Protein AF-X1IAJ1-F1 (afdb_monomer_lite)

Sequence (69 aa):
RNVADLESIYTLNPLAARICELIDGKRKIKDIKNVILQEYEVNEEKAEKDLLEFLTQLEEIKAVAASNA

Organism: NCBI:txid412755

Radius of gyration: 12.34 Å; ch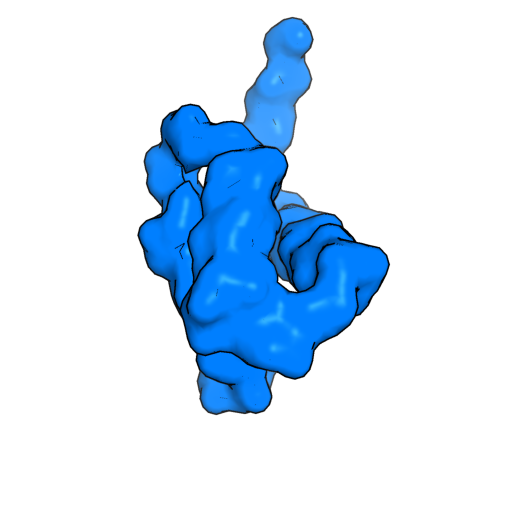ains: 1; bounding box: 27×24×33 Å

Foldseek 3Di:
DDPVVVVVVCPPDPLLVQLVVVPPVPDDPVVSLVVSVVVDVDDSVVSSVVSVVSVVVCVVVVVDDPPDD

Structure (mmCIF, N/CA/C/O backbone):
data_AF-X1IAJ1-F1
#
_entry.id   AF-X1IAJ1-F1
#
loop_
_atom_site.group_PDB
_atom_site.id
_atom_site.type_symbol
_atom_site.label_atom_id
_atom_site.label_alt_id
_atom_site.label_comp_id
_atom_site.label_asym_id
_atom_site.label_entity_id
_atom_site.label_seq_id
_atom_site.pdbx_PDB_ins_code
_atom_site.Cartn_x
_atom_site.Cartn_y
_atom_site.Cartn_z
_atom_site.occupancy
_atom_site.B_iso_or_equiv
_atom_site.auth_seq_id
_atom_site.auth_comp_id
_atom_site.auth_asym_id
_atom_site.auth_atom_id
_atom_site.pdbx_PDB_model_num
ATOM 1 N N . ARG A 1 1 ? 8.310 9.690 -23.531 1.00 44.44 1 ARG A N 1
ATOM 2 C CA . ARG A 1 1 ? 9.407 9.279 -22.616 1.00 44.44 1 ARG A CA 1
ATOM 3 C C . ARG A 1 1 ? 8.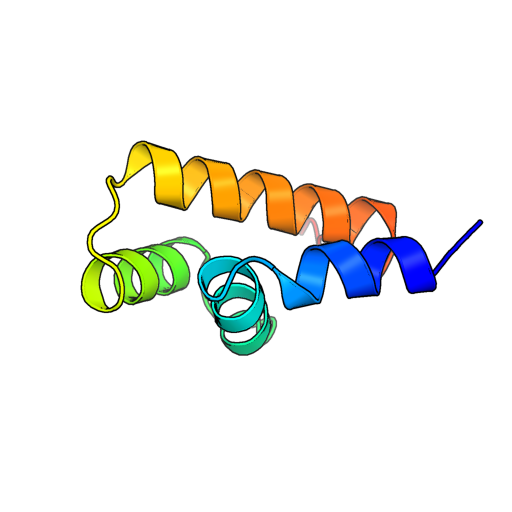853 8.175 -21.713 1.00 44.44 1 ARG A C 1
ATOM 5 O O . ARG A 1 1 ? 7.641 8.120 -21.573 1.00 44.44 1 ARG A O 1
ATOM 12 N N . ASN A 1 2 ? 9.703 7.238 -21.304 1.00 41.03 2 ASN A N 1
ATOM 13 C CA . ASN A 1 2 ? 9.448 5.793 -21.211 1.00 41.03 2 ASN A CA 1
ATOM 14 C C . ASN A 1 2 ? 8.417 5.324 -20.169 1.00 41.03 2 ASN A C 1
ATOM 16 O O . ASN A 1 2 ? 8.571 5.590 -18.986 1.00 41.03 2 ASN A O 1
ATOM 20 N N . VAL A 1 3 ? 7.474 4.475 -20.595 1.00 51.28 3 VAL A N 1
ATOM 21 C CA . VAL A 1 3 ? 6.693 3.597 -19.694 1.00 51.28 3 VAL A CA 1
ATOM 22 C C . VAL A 1 3 ? 7.592 2.495 -19.092 1.00 51.28 3 VAL A C 1
ATOM 24 O O . VAL A 1 3 ? 7.357 2.022 -17.989 1.00 51.28 3 VAL A O 1
ATOM 27 N N . ALA A 1 4 ? 8.687 2.153 -19.783 1.00 47.03 4 ALA A N 1
ATOM 28 C CA . ALA A 1 4 ? 9.675 1.160 -19.354 1.00 47.03 4 ALA A CA 1
ATOM 29 C C . ALA A 1 4 ? 10.534 1.590 -18.141 1.00 47.03 4 ALA A C 1
ATOM 31 O O . ALA A 1 4 ? 11.023 0.729 -17.411 1.00 47.03 4 ALA A O 1
ATOM 32 N N . ASP A 1 5 ? 10.694 2.899 -17.895 1.00 49.00 5 ASP A N 1
ATOM 33 C CA . ASP A 1 5 ? 11.388 3.388 -16.690 1.00 49.00 5 ASP A CA 1
ATOM 34 C C . ASP A 1 5 ? 10.494 3.243 -15.448 1.00 49.00 5 ASP A C 1
ATOM 36 O O . ASP A 1 5 ? 10.985 2.939 -14.364 1.00 49.00 5 ASP A O 1
ATOM 40 N N . LEU A 1 6 ? 9.171 3.368 -15.614 1.00 49.62 6 LEU A N 1
ATOM 41 C CA . LEU A 1 6 ? 8.210 3.084 -14.551 1.00 49.62 6 LEU A CA 1
ATOM 42 C C . LEU A 1 6 ? 8.199 1.598 -14.197 1.00 49.62 6 LEU A C 1
ATOM 44 O O . LEU A 1 6 ? 8.269 1.272 -13.017 1.00 49.62 6 LEU A O 1
ATOM 48 N N . GLU A 1 7 ? 8.187 0.689 -15.178 1.00 48.31 7 GLU A N 1
ATOM 49 C CA . GLU A 1 7 ? 8.242 -0.756 -14.893 1.00 48.31 7 GLU A CA 1
ATOM 50 C C . GLU A 1 7 ? 9.506 -1.182 -14.128 1.00 48.31 7 GLU A C 1
ATOM 52 O O . GLU A 1 7 ? 9.429 -2.083 -13.293 1.00 48.31 7 GLU A O 1
ATOM 57 N N . SER A 1 8 ? 10.639 -0.497 -14.329 1.00 45.31 8 SER A N 1
ATOM 58 C CA . SER A 1 8 ? 11.872 -0.738 -13.557 1.00 45.31 8 SER A CA 1
ATOM 59 C C . SER A 1 8 ? 11.799 -0.229 -12.109 1.00 45.31 8 SER A C 1
ATOM 61 O O . SER A 1 8 ? 12.487 -0.760 -11.240 1.00 45.31 8 SER A O 1
ATOM 63 N N . ILE A 1 9 ? 10.950 0.765 -11.821 1.00 50.28 9 ILE A N 1
ATOM 64 C CA . ILE A 1 9 ? 10.656 1.217 -10.450 1.00 50.28 9 ILE A CA 1
ATOM 65 C C . ILE A 1 9 ? 9.626 0.274 -9.800 1.00 50.28 9 ILE A C 1
ATOM 67 O O . ILE A 1 9 ? 9.781 -0.105 -8.639 1.00 50.28 9 ILE A O 1
ATOM 71 N N . TYR A 1 10 ? 8.625 -0.181 -10.566 1.00 47.72 10 TYR A N 1
ATOM 72 C CA . TYR A 1 10 ? 7.588 -1.121 -10.119 1.00 47.72 10 TYR A CA 1
ATOM 73 C C . TYR A 1 10 ? 8.131 -2.510 -9.751 1.00 47.72 10 TYR A C 1
ATOM 75 O O . TYR A 1 10 ? 7.555 -3.182 -8.899 1.00 47.72 10 TYR A O 1
ATOM 83 N N . THR A 1 11 ? 9.238 -2.949 -10.357 1.00 46.16 11 THR A N 1
ATOM 84 C CA . THR A 1 11 ? 9.806 -4.292 -10.129 1.00 46.16 11 THR A CA 1
ATOM 85 C C . THR A 1 11 ? 10.755 -4.398 -8.933 1.00 46.16 11 THR A C 1
ATOM 87 O O . THR A 1 11 ? 11.118 -5.514 -8.566 1.00 46.16 11 THR A O 1
ATOM 90 N N . LEU A 1 12 ? 11.150 -3.291 -8.290 1.00 52.25 12 LEU A N 1
ATOM 91 C CA . LEU A 1 12 ? 12.230 -3.307 -7.288 1.00 52.25 12 LEU A CA 1
ATOM 92 C C . LEU A 1 12 ? 11.808 -3.025 -5.841 1.00 52.25 12 LEU A C 1
ATOM 94 O O . LEU A 1 12 ? 12.642 -3.160 -4.946 1.00 52.25 12 LEU A O 1
ATOM 98 N N . ASN A 1 13 ? 10.537 -2.704 -5.575 1.00 67.12 13 ASN A N 1
ATOM 99 C CA . ASN A 1 13 ? 10.047 -2.566 -4.204 1.00 67.12 13 ASN A CA 1
ATOM 100 C C . ASN A 1 13 ? 8.720 -3.323 -3.995 1.00 67.12 13 ASN A C 1
ATOM 102 O O . ASN A 1 13 ? 7.670 -2.830 -4.412 1.00 67.12 13 ASN A O 1
ATOM 106 N N . PRO A 1 14 ? 8.735 -4.490 -3.315 1.00 74.50 14 PRO A N 1
ATOM 107 C CA . PRO A 1 14 ? 7.530 -5.251 -2.969 1.00 74.50 14 PRO A CA 1
ATOM 108 C C . PRO A 1 14 ? 6.459 -4.410 -2.263 1.00 74.50 14 PRO A C 1
ATOM 110 O O . PRO A 1 14 ? 5.271 -4.673 -2.422 1.00 74.50 14 PRO A O 1
ATOM 113 N N . LEU A 1 15 ? 6.879 -3.374 -1.528 1.00 79.38 15 LEU A N 1
ATOM 114 C CA . LEU A 1 15 ? 5.998 -2.402 -0.889 1.00 79.38 15 LEU A CA 1
ATOM 115 C C . LEU A 1 15 ? 5.170 -1.615 -1.914 1.00 79.38 15 LEU A C 1
ATOM 117 O O . LEU A 1 15 ? 3.962 -1.473 -1.757 1.00 79.38 15 LEU A O 1
ATOM 121 N N . ALA A 1 16 ? 5.808 -1.121 -2.978 1.00 75.38 16 ALA A N 1
ATOM 122 C CA . ALA A 1 16 ? 5.157 -0.309 -4.003 1.00 75.38 16 ALA A CA 1
ATOM 123 C C . ALA A 1 16 ? 4.147 -1.136 -4.809 1.00 75.38 16 ALA A C 1
ATOM 125 O O . ALA A 1 16 ? 3.013 -0.703 -4.999 1.00 75.38 16 ALA A O 1
ATOM 126 N N . ALA A 1 17 ? 4.519 -2.362 -5.195 1.00 80.38 17 ALA A N 1
ATOM 127 C CA . ALA A 1 17 ? 3.606 -3.299 -5.851 1.00 80.38 17 ALA A CA 1
ATOM 128 C C . ALA A 1 17 ? 2.376 -3.588 -4.977 1.00 80.38 17 ALA A C 1
ATOM 130 O O . ALA A 1 17 ? 1.241 -3.553 -5.454 1.00 80.38 17 ALA A O 1
ATOM 131 N N . ARG A 1 18 ? 2.584 -3.786 -3.671 1.00 84.38 18 ARG A N 1
ATOM 132 C CA . ARG A 1 18 ? 1.487 -4.020 -2.735 1.00 84.38 18 ARG A CA 1
ATOM 133 C C . ARG A 1 18 ? 0.580 -2.802 -2.571 1.00 84.38 18 ARG A C 1
ATOM 135 O O . ARG A 1 18 ? -0.640 -2.944 -2.534 1.00 84.38 18 ARG A O 1
ATOM 142 N N . ILE A 1 19 ? 1.153 -1.602 -2.516 1.00 81.44 19 ILE A N 1
ATOM 143 C CA . ILE A 1 19 ? 0.388 -0.353 -2.494 1.00 81.44 19 ILE A CA 1
ATOM 144 C C . ILE A 1 19 ? -0.491 -0.242 -3.750 1.00 81.44 19 ILE A C 1
ATOM 146 O O . ILE A 1 19 ? -1.671 0.075 -3.611 1.00 81.44 19 ILE A O 1
ATOM 150 N N . CYS A 1 20 ? 0.016 -0.568 -4.948 1.00 78.00 20 CYS A N 1
ATOM 151 C CA . CYS A 1 20 ? -0.801 -0.604 -6.170 1.00 78.00 20 CYS A CA 1
ATOM 152 C C . CYS A 1 20 ? -2.011 -1.528 -6.043 1.00 78.00 20 CYS A C 1
ATOM 154 O O . CYS A 1 20 ? -3.118 -1.132 -6.393 1.00 78.00 20 CYS A O 1
ATOM 156 N N . GLU A 1 21 ? -1.809 -2.750 -5.545 1.00 81.88 21 GLU A N 1
ATOM 157 C CA . GLU A 1 21 ? -2.888 -3.731 -5.366 1.00 81.88 21 GLU A CA 1
ATOM 158 C C . GLU A 1 21 ? -3.966 -3.244 -4.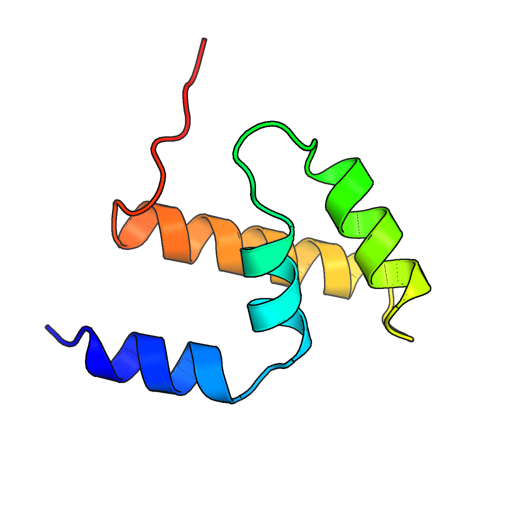389 1.00 81.88 21 GLU A C 1
ATOM 160 O O . GLU A 1 21 ? -5.140 -3.593 -4.521 1.00 81.88 21 GLU A O 1
ATOM 165 N N . LEU A 1 22 ? -3.570 -2.445 -3.395 1.00 83.44 22 LEU A N 1
ATOM 166 C CA . LEU A 1 22 ? -4.464 -1.895 -2.381 1.00 83.44 22 LEU A CA 1
ATOM 167 C C . LEU A 1 22 ? -5.181 -0.615 -2.838 1.00 83.44 22 LEU A C 1
ATOM 169 O O . LEU A 1 22 ? -6.203 -0.262 -2.247 1.00 83.44 22 LEU A O 1
ATOM 173 N N . ILE A 1 23 ? -4.693 0.083 -3.866 1.00 79.69 23 ILE A N 1
ATOM 174 C CA . ILE A 1 23 ? -5.355 1.265 -4.432 1.00 79.69 23 ILE A CA 1
ATOM 175 C C . ILE A 1 23 ? -6.454 0.798 -5.400 1.00 79.69 23 ILE A C 1
ATOM 177 O O . ILE A 1 23 ? -6.260 0.662 -6.603 1.00 79.69 23 ILE A O 1
ATOM 181 N N . ASP A 1 24 ? -7.651 0.570 -4.857 1.00 77.69 24 ASP A N 1
ATOM 182 C CA . ASP A 1 24 ? -8.863 0.187 -5.604 1.00 77.69 24 ASP A CA 1
ATOM 183 C C . ASP A 1 24 ? -9.796 1.379 -5.923 1.00 77.69 24 ASP A C 1
ATOM 185 O O . ASP A 1 24 ? -10.918 1.201 -6.405 1.00 77.69 24 ASP A O 1
ATOM 189 N N . GLY A 1 25 ? -9.353 2.605 -5.615 1.00 72.94 25 GLY A N 1
ATOM 190 C CA . GLY A 1 25 ? -10.130 3.843 -5.757 1.00 72.94 25 GLY A CA 1
ATOM 191 C C . GLY A 1 25 ? -11.235 4.038 -4.709 1.00 72.94 25 GLY A C 1
ATOM 192 O O . GLY A 1 25 ? -11.980 5.012 -4.787 1.00 72.94 25 GLY A O 1
ATOM 193 N N . LYS A 1 26 ? -11.368 3.131 -3.730 1.00 78.12 26 LYS A N 1
ATOM 194 C CA . LYS A 1 26 ? -12.398 3.173 -2.675 1.00 78.12 26 LYS A CA 1
ATOM 195 C C . LYS A 1 26 ? -11.804 3.157 -1.270 1.00 78.12 26 LYS A C 1
ATOM 197 O O . LYS A 1 26 ? -12.383 3.742 -0.353 1.00 78.12 26 LYS A O 1
ATOM 202 N N . ARG A 1 27 ? -10.675 2.475 -1.082 1.00 82.69 27 ARG A N 1
ATOM 203 C CA . ARG A 1 27 ? -9.964 2.395 0.196 1.00 82.69 27 ARG A CA 1
ATOM 204 C C . ARG A 1 27 ? -9.360 3.738 0.570 1.00 82.69 27 ARG A C 1
ATOM 206 O O . ARG A 1 27 ? -8.785 4.441 -0.258 1.00 82.69 27 ARG A O 1
ATOM 213 N N . LYS A 1 28 ? -9.461 4.083 1.854 1.00 84.12 28 LYS A N 1
ATOM 214 C CA . LYS A 1 28 ? -8.809 5.278 2.387 1.00 84.12 28 LYS A CA 1
ATOM 215 C C . LYS A 1 28 ? -7.313 5.021 2.513 1.00 84.12 28 LYS A C 1
ATOM 217 O O . LYS A 1 28 ? -6.897 3.953 2.952 1.00 84.12 28 LYS A O 1
ATOM 222 N N . ILE A 1 29 ? -6.519 6.053 2.250 1.00 81.69 29 ILE A N 1
ATOM 223 C CA . ILE A 1 29 ? -5.054 6.040 2.398 1.00 81.69 29 ILE A CA 1
ATOM 224 C C . ILE A 1 29 ? -4.618 5.537 3.784 1.00 81.69 29 ILE A C 1
ATOM 226 O O . ILE A 1 29 ? -3.681 4.754 3.894 1.00 81.69 29 ILE A O 1
ATOM 230 N N . LYS A 1 30 ? -5.347 5.907 4.846 1.00 84.75 30 LYS A N 1
ATOM 231 C CA . LYS A 1 30 ? -5.082 5.431 6.214 1.00 84.75 30 LYS A CA 1
ATOM 232 C C . LYS A 1 30 ? -5.222 3.911 6.360 1.00 84.75 30 LYS A C 1
ATOM 234 O O . LYS A 1 30 ? -4.428 3.297 7.065 1.00 84.75 30 LYS A O 1
ATOM 239 N N . ASP A 1 31 ? -6.214 3.312 5.707 1.00 87.62 31 ASP A N 1
ATOM 240 C CA . ASP A 1 31 ? -6.443 1.867 5.781 1.00 87.62 31 ASP A CA 1
ATOM 241 C C . ASP A 1 31 ? -5.356 1.116 5.006 1.00 87.62 31 ASP A C 1
ATOM 243 O O . ASP A 1 31 ? -4.849 0.106 5.483 1.00 87.62 31 ASP A O 1
ATOM 247 N N . ILE A 1 32 ? -4.935 1.663 3.859 1.00 86.75 32 ILE A N 1
ATOM 248 C CA . ILE A 1 32 ? -3.796 1.156 3.083 1.00 86.75 32 ILE A CA 1
ATOM 249 C C . ILE A 1 32 ? -2.518 1.213 3.931 1.00 86.75 32 ILE A C 1
ATOM 251 O O . ILE A 1 32 ? -1.844 0.199 4.076 1.00 86.75 32 ILE A O 1
ATOM 255 N N . LYS A 1 33 ? -2.232 2.352 4.579 1.00 85.81 33 LYS A N 1
ATOM 256 C CA . LYS A 1 33 ? -1.081 2.503 5.486 1.00 85.81 33 LYS A CA 1
ATOM 257 C C . LYS A 1 33 ? -1.086 1.458 6.607 1.00 85.81 33 LYS A C 1
ATOM 259 O O . LYS A 1 33 ? -0.056 0.852 6.877 1.00 85.81 33 LYS A O 1
ATOM 264 N N . ASN A 1 34 ? -2.236 1.215 7.234 1.00 88.31 34 ASN A N 1
ATOM 265 C CA . ASN A 1 34 ? -2.345 0.224 8.307 1.00 88.31 34 ASN A CA 1
ATOM 266 C C . ASN A 1 34 ? -2.043 -1.200 7.824 1.00 88.31 34 ASN A C 1
ATOM 268 O O . ASN A 1 34 ? -1.371 -1.942 8.533 1.00 88.31 34 ASN A O 1
ATOM 272 N N . VAL A 1 35 ? -2.513 -1.576 6.630 1.00 89.00 35 VAL A N 1
ATOM 273 C CA . VAL A 1 35 ? -2.193 -2.881 6.027 1.00 89.00 35 VAL A CA 1
ATOM 274 C C . VAL A 1 35 ? -0.690 -2.997 5.787 1.00 89.00 35 VAL A C 1
ATOM 276 O O . VAL A 1 35 ? -0.087 -3.999 6.151 1.00 89.00 35 VAL A O 1
ATOM 279 N N . ILE A 1 36 ? -0.065 -1.941 5.266 1.00 87.69 36 ILE A N 1
ATOM 280 C CA . ILE A 1 36 ? 1.379 -1.911 5.028 1.00 87.69 36 ILE A CA 1
ATOM 281 C C . ILE A 1 36 ? 2.180 -2.055 6.330 1.00 87.69 36 ILE A C 1
ATOM 283 O O . ILE A 1 36 ? 3.120 -2.839 6.371 1.00 87.69 36 ILE A O 1
ATOM 287 N N . LEU A 1 37 ? 1.791 -1.372 7.409 1.00 88.12 37 LEU A N 1
ATOM 288 C CA . LEU A 1 37 ? 2.465 -1.490 8.712 1.00 88.12 37 LEU A CA 1
ATOM 289 C C . LEU A 1 37 ? 2.287 -2.860 9.379 1.00 88.12 37 LEU A C 1
ATOM 291 O O . LEU A 1 37 ? 3.059 -3.217 10.263 1.00 88.12 37 LEU A O 1
ATOM 295 N N . GLN A 1 38 ? 1.255 -3.613 8.993 1.00 88.00 38 GLN A N 1
ATOM 296 C CA . GLN A 1 38 ? 1.042 -4.981 9.464 1.00 88.00 38 GLN A CA 1
ATOM 297 C C . GLN A 1 38 ? 1.807 -6.009 8.628 1.00 88.00 38 GLN A C 1
ATOM 299 O O . GLN A 1 38 ? 2.308 -6.987 9.177 1.00 88.00 38 GLN A O 1
ATOM 304 N N . GLU A 1 39 ? 1.868 -5.812 7.310 1.00 87.81 39 GLU A N 1
ATOM 305 C CA . GLU A 1 39 ? 2.511 -6.736 6.370 1.00 87.81 39 GLU A CA 1
ATOM 306 C C . GLU A 1 39 ? 4.035 -6.533 6.290 1.00 87.81 39 GLU A C 1
ATOM 308 O O . GLU A 1 39 ? 4.762 -7.472 5.965 1.00 87.81 39 GLU A O 1
ATOM 313 N N . TYR A 1 40 ? 4.530 -5.334 6.613 1.00 82.56 40 TYR A N 1
ATOM 314 C CA . TYR A 1 40 ? 5.939 -4.962 6.507 1.00 82.56 40 TYR A CA 1
ATOM 315 C C . TYR A 1 40 ? 6.450 -4.363 7.819 1.00 82.56 40 TYR A C 1
ATOM 317 O O . TYR A 1 40 ? 5.817 -3.492 8.412 1.00 82.56 40 TYR A O 1
ATOM 325 N N . GLU A 1 41 ? 7.646 -4.774 8.245 1.00 82.19 41 GLU A N 1
ATOM 326 C CA . GLU A 1 41 ? 8.335 -4.230 9.423 1.00 82.19 41 GLU A CA 1
ATOM 327 C C . GLU A 1 41 ? 9.007 -2.885 9.086 1.00 82.19 41 GLU A C 1
ATOM 329 O O . GLU A 1 41 ? 10.228 -2.730 9.085 1.00 82.19 41 GLU A O 1
ATOM 334 N N . VAL A 1 42 ? 8.185 -1.904 8.716 1.00 80.81 42 VAL A N 1
ATOM 335 C CA . VAL A 1 42 ? 8.601 -0.543 8.366 1.00 80.81 42 VAL A CA 1
ATOM 336 C C . VAL A 1 42 ? 8.058 0.449 9.383 1.00 80.81 42 VAL A C 1
ATOM 338 O O . VAL A 1 42 ? 7.029 0.224 10.016 1.00 80.81 42 VAL A O 1
ATOM 341 N N . ASN A 1 43 ? 8.752 1.572 9.553 1.00 84.12 43 ASN A N 1
ATOM 342 C CA . ASN A 1 43 ? 8.249 2.633 10.414 1.00 84.12 43 ASN A CA 1
ATOM 343 C C . ASN A 1 43 ? 7.099 3.400 9.726 1.00 84.12 43 ASN A C 1
ATOM 345 O O . ASN A 1 43 ? 7.009 3.457 8.496 1.00 84.12 43 ASN A O 1
ATOM 349 N N . GLU A 1 44 ? 6.214 3.989 10.533 1.00 82.31 44 GLU A N 1
ATOM 350 C CA . GLU A 1 44 ? 5.024 4.696 10.045 1.00 82.31 44 GLU A CA 1
ATOM 351 C C . GLU A 1 44 ? 5.371 5.862 9.113 1.00 82.31 44 GLU A C 1
ATOM 353 O O . GLU A 1 44 ? 4.757 6.016 8.060 1.00 82.31 44 GLU A O 1
ATOM 358 N N . GLU A 1 45 ? 6.393 6.637 9.464 1.00 82.50 45 GLU A N 1
ATOM 359 C CA . GLU A 1 45 ? 6.822 7.814 8.706 1.00 82.50 45 GLU A CA 1
ATOM 360 C C . GLU A 1 45 ? 7.347 7.442 7.307 1.00 82.50 45 GLU A C 1
ATOM 362 O O . GLU A 1 45 ? 7.063 8.114 6.317 1.00 82.50 45 GLU A O 1
ATOM 367 N N . LYS A 1 46 ? 8.064 6.320 7.202 1.00 80.75 46 LYS A N 1
ATOM 368 C CA . LYS A 1 46 ? 8.588 5.758 5.956 1.00 80.75 46 LYS A CA 1
ATOM 369 C C . LYS A 1 46 ? 7.465 5.189 5.104 1.00 80.75 46 LYS A C 1
ATOM 371 O O . LYS A 1 46 ? 7.441 5.467 3.912 1.00 80.75 46 LYS A O 1
ATOM 376 N N . ALA A 1 47 ? 6.530 4.448 5.701 1.00 81.50 47 ALA A N 1
ATOM 377 C CA . ALA A 1 47 ? 5.365 3.931 4.987 1.00 81.50 47 ALA A CA 1
ATOM 378 C C . ALA A 1 47 ? 4.504 5.067 4.414 1.00 81.50 47 ALA A C 1
ATOM 380 O O . ALA A 1 47 ? 4.047 4.991 3.276 1.00 81.50 47 ALA A O 1
ATOM 381 N N . GLU A 1 48 ? 4.310 6.138 5.183 1.00 83.38 48 GLU A N 1
ATOM 382 C CA . GLU A 1 48 ? 3.547 7.309 4.756 1.00 83.38 48 GLU A CA 1
ATOM 383 C C . GLU A 1 48 ? 4.257 8.089 3.650 1.00 83.38 48 GLU A C 1
ATOM 385 O O . GLU A 1 48 ? 3.635 8.437 2.645 1.00 83.38 48 GLU A O 1
A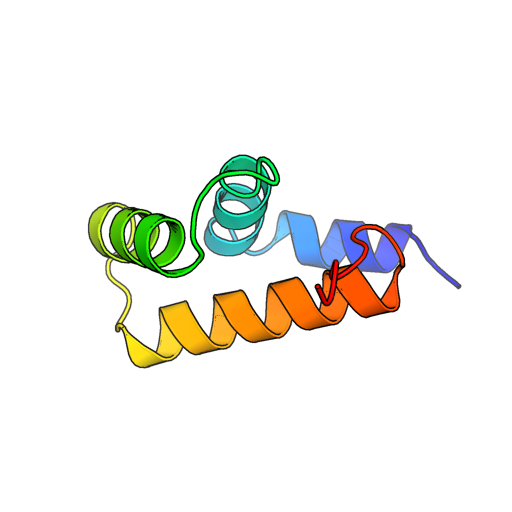TOM 390 N N . LYS A 1 49 ? 5.570 8.299 3.791 1.00 82.81 49 LYS A N 1
ATOM 391 C CA . LYS A 1 49 ? 6.388 8.931 2.757 1.00 82.81 49 LYS A CA 1
ATOM 392 C C . LYS A 1 49 ? 6.358 8.141 1.450 1.00 82.81 49 LYS A C 1
ATOM 394 O O . LYS A 1 49 ? 6.111 8.730 0.403 1.00 82.81 49 LYS A O 1
ATOM 399 N N . ASP A 1 50 ? 6.560 6.828 1.513 1.00 79.12 50 ASP A N 1
ATOM 400 C CA . ASP A 1 50 ? 6.593 5.974 0.323 1.00 79.12 50 ASP A CA 1
ATOM 401 C C . ASP A 1 50 ? 5.218 5.928 -0.362 1.00 79.12 50 ASP A C 1
ATOM 403 O O . ASP A 1 50 ? 5.133 5.975 -1.587 1.00 79.12 50 ASP A O 1
ATOM 407 N N . LEU A 1 51 ? 4.130 5.919 0.415 1.00 81.12 51 LEU A N 1
ATOM 408 C CA . LEU A 1 51 ? 2.764 5.988 -0.106 1.00 81.12 51 LEU A CA 1
ATOM 409 C C . LEU A 1 51 ? 2.474 7.326 -0.803 1.00 81.12 51 LEU A C 1
ATOM 411 O O . LEU A 1 51 ? 1.879 7.338 -1.878 1.00 81.12 51 LEU A O 1
ATOM 415 N N 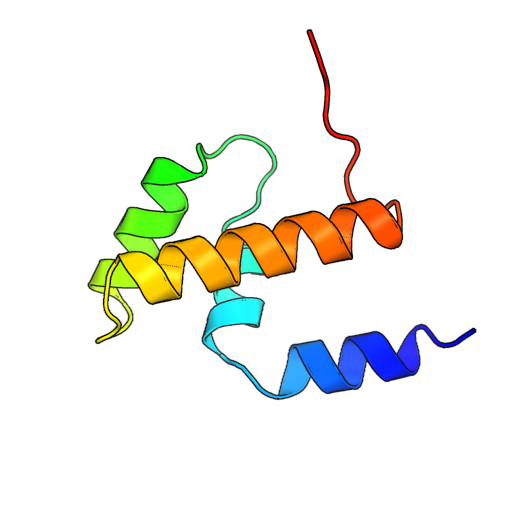. LEU A 1 52 ? 2.903 8.450 -0.223 1.00 82.31 52 LEU A N 1
ATOM 416 C CA . LEU A 1 52 ? 2.730 9.781 -0.817 1.00 82.31 52 LEU A CA 1
ATOM 417 C C . LEU A 1 52 ? 3.582 9.976 -2.074 1.00 82.31 52 LEU A C 1
ATOM 419 O O . LEU A 1 52 ? 3.081 10.492 -3.074 1.00 82.31 52 LEU A O 1
ATOM 423 N N . GLU A 1 53 ? 4.847 9.548 -2.047 1.00 81.62 53 GLU A N 1
ATOM 424 C CA . GLU A 1 53 ? 5.719 9.566 -3.226 1.00 81.62 53 GLU A CA 1
ATOM 425 C C . GLU A 1 53 ? 5.103 8.733 -4.355 1.00 81.62 53 GLU A C 1
ATOM 427 O O . GLU A 1 53 ? 5.061 9.178 -5.502 1.00 81.62 53 GLU A O 1
ATOM 432 N N . PHE A 1 54 ? 4.541 7.570 -4.021 1.00 77.06 54 PHE A N 1
ATOM 433 C CA . PHE A 1 54 ? 3.888 6.699 -4.985 1.00 77.06 54 PHE A CA 1
ATOM 434 C C . PHE A 1 54 ? 2.624 7.324 -5.602 1.00 77.06 54 PHE A C 1
ATOM 436 O O . PHE A 1 54 ? 2.464 7.325 -6.822 1.00 77.06 54 PHE A O 1
ATOM 443 N N . LEU A 1 55 ? 1.746 7.920 -4.789 1.00 77.06 55 LEU A N 1
ATOM 444 C CA . LEU A 1 55 ? 0.559 8.629 -5.287 1.00 77.06 55 LEU A CA 1
ATOM 445 C C . LEU A 1 55 ? 0.934 9.821 -6.178 1.00 77.0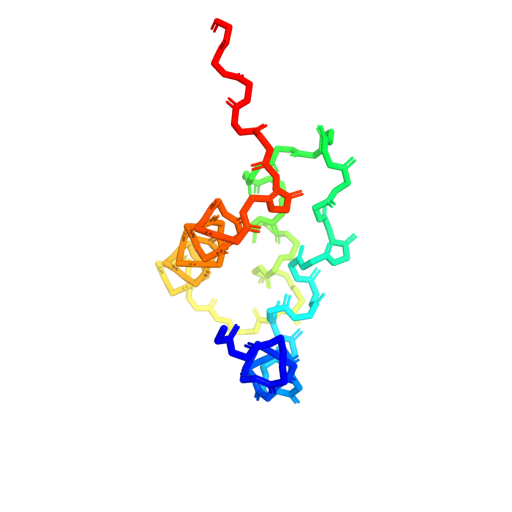6 55 LEU A C 1
ATOM 447 O O . LEU A 1 55 ? 0.322 10.016 -7.226 1.00 77.06 55 LEU A O 1
ATOM 451 N N . THR A 1 56 ? 1.976 10.565 -5.803 1.00 77.69 56 THR A N 1
ATOM 452 C CA . THR A 1 56 ? 2.487 11.694 -6.594 1.00 77.69 56 THR A CA 1
ATOM 453 C C . THR A 1 56 ? 2.969 11.222 -7.969 1.00 77.69 56 THR A C 1
ATOM 455 O O . THR A 1 56 ? 2.598 11.796 -8.990 1.00 77.69 56 THR A O 1
ATOM 458 N N . GLN A 1 57 ? 3.726 10.121 -8.021 1.00 71.88 57 GLN A N 1
ATOM 459 C CA . GLN A 1 57 ? 4.172 9.525 -9.286 1.00 71.88 57 GLN A CA 1
ATOM 460 C C . GLN A 1 57 ? 2.999 9.034 -10.149 1.00 71.88 57 GLN A C 1
ATOM 462 O O . GLN A 1 57 ? 3.032 9.166 -11.373 1.00 71.88 57 GLN A O 1
ATOM 467 N N . LEU A 1 58 ? 1.941 8.495 -9.533 1.00 70.06 58 LEU A N 1
ATOM 468 C CA . LEU A 1 58 ? 0.729 8.069 -10.238 1.00 70.06 58 LEU A CA 1
ATOM 469 C C . LEU A 1 58 ? -0.069 9.239 -10.841 1.00 70.06 58 LEU A C 1
ATOM 471 O O . LEU A 1 58 ? -0.635 9.105 -11.934 1.00 70.06 58 LEU A O 1
ATOM 475 N N . GLU A 1 59 ? -0.110 10.383 -10.158 1.00 68.62 59 GLU A N 1
ATOM 476 C CA . GLU A 1 59 ? -0.704 11.618 -10.680 1.00 68.62 59 GLU A CA 1
ATOM 477 C C . GLU A 1 59 ? 0.106 12.182 -11.855 1.00 68.62 59 GLU A C 1
ATOM 479 O O . GLU A 1 59 ? -0.472 12.558 -12.880 1.00 68.62 59 GLU A O 1
ATOM 484 N N . GLU A 1 60 ? 1.440 12.173 -11.760 1.00 68.88 60 GLU A N 1
ATOM 485 C CA . GLU A 1 60 ? 2.338 12.657 -12.819 1.00 68.88 60 GLU A CA 1
ATOM 486 C C . GLU A 1 60 ? 2.152 11.906 -14.146 1.00 68.88 60 GLU A C 1
ATOM 488 O O . GLU A 1 60 ? 2.232 12.503 -15.224 1.00 68.88 60 GLU A O 1
ATOM 493 N N . ILE A 1 61 ? 1.836 10.609 -14.088 1.00 68.50 61 ILE A N 1
ATOM 494 C CA . ILE A 1 61 ? 1.581 9.782 -15.277 1.00 68.50 61 ILE A CA 1
ATOM 495 C C . ILE A 1 61 ? 0.112 9.792 -15.737 1.00 68.50 61 ILE A C 1
ATOM 497 O O . ILE A 1 61 ? -0.224 9.091 -16.693 1.00 68.50 61 ILE A O 1
ATOM 501 N N . LYS A 1 62 ? -0.769 10.580 -15.096 1.00 62.41 62 LYS A N 1
ATOM 502 C CA . LYS A 1 62 ? -2.232 10.616 -15.323 1.00 62.41 62 LYS A CA 1
ATOM 503 C C . LYS A 1 62 ? -2.936 9.256 -15.175 1.00 62.41 62 LYS A C 1
ATOM 505 O O . LYS A 1 62 ? -3.994 9.049 -15.770 1.00 62.41 62 LYS A O 1
ATOM 510 N N . ALA A 1 63 ? -2.379 8.330 -14.394 1.00 55.69 63 ALA A N 1
ATOM 511 C CA . ALA A 1 63 ? -3.015 7.034 -14.142 1.00 55.69 63 ALA A CA 1
ATOM 512 C C . ALA A 1 63 ? -4.175 7.141 -13.137 1.00 55.69 63 ALA A C 1
ATOM 514 O O . ALA A 1 63 ? -5.071 6.299 -13.142 1.00 55.69 63 ALA A O 1
ATOM 515 N N . VAL A 1 64 ? -4.191 8.190 -12.308 1.00 51.47 64 VAL A N 1
ATOM 516 C CA . VAL A 1 64 ? -5.241 8.449 -11.317 1.00 51.47 64 VAL A CA 1
ATOM 517 C C . VAL A 1 64 ? -5.634 9.924 -11.385 1.00 51.47 64 VAL A C 1
ATOM 519 O O . VAL A 1 64 ? -4.775 10.798 -11.474 1.00 51.47 64 VAL A O 1
ATOM 522 N N . ALA A 1 65 ? -6.936 10.213 -11.371 1.00 52.03 65 ALA A N 1
ATOM 523 C CA . ALA A 1 65 ? -7.441 11.571 -11.206 1.00 52.03 65 ALA A CA 1
ATOM 524 C C . ALA A 1 65 ? -7.780 11.776 -9.728 1.00 52.03 65 ALA A C 1
ATOM 526 O O . ALA A 1 65 ? -8.708 11.143 -9.220 1.00 52.03 65 ALA A O 1
ATOM 527 N N . ALA A 1 66 ? -7.047 12.654 -9.039 1.00 51.75 66 ALA A N 1
ATOM 528 C CA . ALA A 1 66 ? -7.471 13.164 -7.742 1.00 51.75 66 ALA A CA 1
ATOM 529 C C . ALA A 1 66 ? -8.814 13.885 -7.929 1.00 51.75 66 ALA A C 1
ATOM 531 O O . ALA A 1 66 ? -8.884 14.996 -8.457 1.00 51.75 66 ALA A O 1
ATOM 532 N N . SER A 1 67 ? -9.907 13.216 -7.565 1.00 43.59 67 SER A N 1
ATOM 533 C CA . SER A 1 67 ? -11.235 13.817 -7.576 1.00 43.59 67 SER A CA 1
ATOM 534 C C . SER A 1 67 ? -11.344 14.753 -6.376 1.00 43.59 67 SER A C 1
ATOM 536 O O . SER A 1 67 ? -11.811 14.350 -5.314 1.00 43.59 67 SER A O 1
ATOM 538 N N . ASN A 1 68 ? -10.903 16.000 -6.547 1.00 43.44 68 ASN A N 1
ATOM 539 C CA . ASN A 1 68 ? -11.311 17.098 -5.678 1.00 43.44 68 ASN A CA 1
ATOM 540 C C . ASN A 1 68 ? -12.825 17.292 -5.840 1.00 43.44 68 ASN A C 1
ATOM 542 O O . ASN A 1 68 ? -13.284 17.728 -6.898 1.00 43.44 68 ASN A O 1
ATOM 546 N N . ALA A 1 69 ? -13.575 16.941 -4.799 1.00 38.31 69 ALA A N 1
ATOM 547 C CA . ALA A 1 69 ? -14.947 17.379 -4.573 1.00 38.31 69 ALA A CA 1
ATOM 548 C C . ALA A 1 69 ? -14.961 18.321 -3.368 1.00 38.31 69 ALA A C 1
ATOM 550 O O . ALA A 1 69 ? -14.260 17.999 -2.380 1.00 38.31 69 ALA A O 1
#

pLDDT: mean 71.23, std 15.49, range [38.31, 89.0]

Secondary structure (DSSP, 8-state):
--HHHHHHHHTT-HHHHHHHHH--SSS-HHHHHHHHHHHS---HHHHHHHHHHHHHHHHHTTSS-----

InterPro domains:
  IPR008792 Coenzyme PQQ synthesis protein D [PF05402] (5-60)
  IPR041881 Coenzyme PQQ synthesis protein D superfamily [G3DSA:1.10.10.1150] (3-65)